Protein AF-A0A3D0XQ65-F1 (afdb_monomer)

Solvent-accessible surface area (backbone atoms only — not comparable to full-atom values): 2797 Å² total; per-residue (Å²): 139,77,96,81,88,86,86,87,79,60,66,46,56,51,50,21,59,76,68,71,48,96,50,52,57,82,66,36,97,72,57,79,50,101,91,35,87,7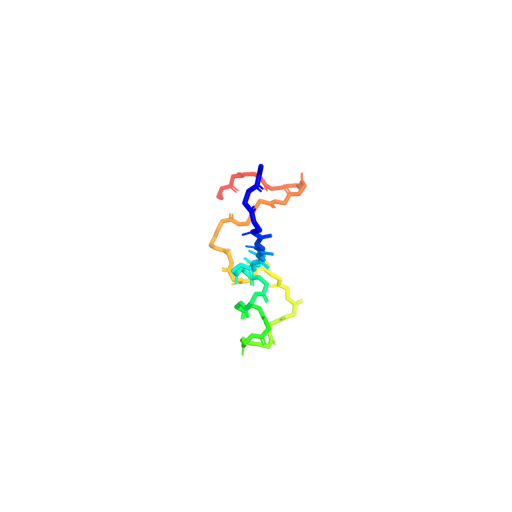0,129

Radius of gyration: 14.89 Å; Cα contacts (8 Å, |Δi|>4): 20; chains: 1; bounding box: 27×24×44 Å

Structure (mmCIF, N/CA/C/O backbone):
data_AF-A0A3D0XQ65-F1
#
_entry.id   AF-A0A3D0XQ65-F1
#
loop_
_atom_site.group_PDB
_atom_site.id
_atom_site.type_symbol
_atom_site.label_atom_id
_atom_site.label_alt_id
_atom_site.label_comp_id
_atom_site.label_asym_id
_atom_site.label_entity_id
_atom_site.label_seq_id
_atom_site.pdbx_PDB_ins_code
_atom_site.Cartn_x
_atom_site.Cartn_y
_atom_site.Cartn_z
_atom_site.occupancy
_atom_site.B_iso_or_equiv
_atom_site.auth_seq_id
_atom_site.auth_comp_id
_atom_site.auth_asym_id
_atom_site.auth_atom_id
_atom_site.pdbx_PDB_model_num
ATOM 1 N N . SER A 1 1 ? 15.614 6.402 -29.198 1.00 72.12 1 SER A N 1
ATOM 2 C CA . SER A 1 1 ? 14.874 5.841 -28.049 1.00 72.12 1 SER A CA 1
ATOM 3 C C . SER A 1 1 ? 14.405 4.443 -28.421 1.00 72.12 1 SER A C 1
ATOM 5 O O . SER A 1 1 ? 14.017 4.236 -29.562 1.00 72.12 1 SER A O 1
ATOM 7 N N . VAL A 1 2 ? 14.536 3.473 -27.515 1.00 81.75 2 VAL A N 1
ATOM 8 C CA . VAL A 1 2 ? 14.176 2.055 -27.740 1.00 81.75 2 VAL A CA 1
ATOM 9 C C . VAL A 1 2 ? 12.735 1.830 -27.253 1.00 81.75 2 VAL A C 1
ATOM 11 O O . VAL A 1 2 ? 12.353 2.504 -26.294 1.00 81.75 2 VAL A O 1
ATOM 14 N N . PRO A 1 3 ? 11.927 0.934 -27.861 1.00 93.00 3 PRO A N 1
ATOM 15 C CA . PRO A 1 3 ? 10.591 0.633 -27.351 1.00 93.00 3 PRO A CA 1
ATOM 16 C C . PRO A 1 3 ? 10.655 0.157 -25.895 1.00 93.00 3 PRO A C 1
ATOM 18 O O . PRO A 1 3 ? 11.367 -0.796 -25.585 1.00 93.00 3 PRO A O 1
ATOM 21 N N . HIS A 1 4 ? 9.913 0.817 -25.006 1.00 93.88 4 HIS A N 1
ATOM 22 C CA . HIS A 1 4 ? 9.807 0.451 -23.595 1.00 93.88 4 HIS A CA 1
ATOM 23 C C . HIS A 1 4 ? 8.364 0.595 -23.102 1.00 93.88 4 HIS A C 1
ATOM 25 O O . HIS A 1 4 ? 7.622 1.465 -23.560 1.00 93.88 4 HIS A O 1
ATOM 31 N N . ALA A 1 5 ? 7.986 -0.226 -22.125 1.00 93.94 5 ALA A N 1
ATOM 32 C CA . ALA A 1 5 ? 6.718 -0.146 -21.405 1.00 93.94 5 ALA A CA 1
ATOM 33 C C . ALA A 1 5 ? 6.964 -0.355 -19.904 1.00 93.94 5 ALA A C 1
ATOM 35 O O . ALA A 1 5 ? 7.979 -0.931 -19.514 1.00 93.94 5 ALA A O 1
ATOM 36 N N . GLY A 1 6 ? 6.041 0.110 -19.064 1.00 96.06 6 GLY A N 1
ATOM 37 C CA . GLY A 1 6 ? 6.117 -0.045 -17.615 1.00 96.06 6 GLY A CA 1
ATOM 38 C C . GLY A 1 6 ? 4.736 0.009 -16.975 1.00 96.06 6 GLY A C 1
ATOM 39 O O . GLY A 1 6 ? 3.792 0.536 -17.563 1.00 96.06 6 GLY A O 1
AT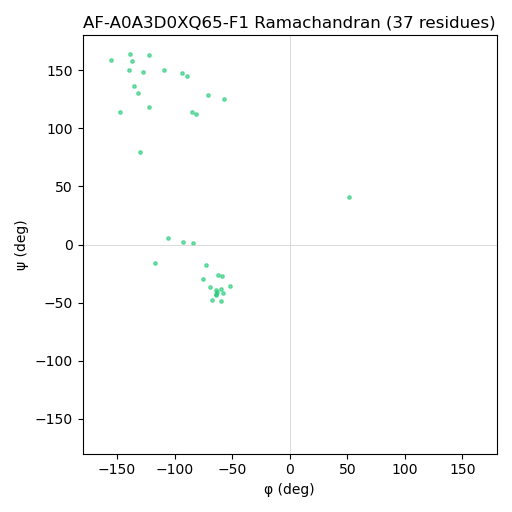OM 40 N N . PHE A 1 7 ? 4.627 -0.543 -15.77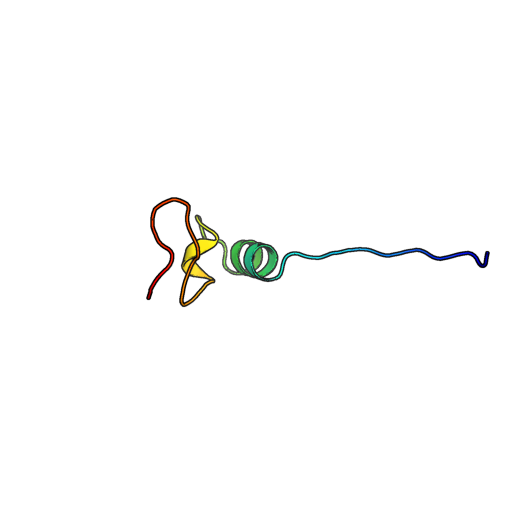1 1.00 97.00 7 PHE A N 1
ATOM 41 C CA . PHE A 1 7 ? 3.431 -0.452 -14.940 1.00 97.00 7 PHE A CA 1
ATOM 42 C C . PHE A 1 7 ? 3.825 -0.217 -13.479 1.00 97.00 7 PHE A C 1
ATOM 44 O O . PHE A 1 7 ? 4.977 -0.423 -13.095 1.00 97.00 7 PHE A O 1
ATOM 51 N N . GLY A 1 8 ? 2.860 0.218 -12.673 1.00 96.88 8 GLY A N 1
ATOM 52 C CA . GLY A 1 8 ? 3.005 0.372 -11.230 1.00 96.88 8 GLY A CA 1
ATOM 53 C C . GLY A 1 8 ? 1.880 -0.345 -10.496 1.00 96.88 8 GLY A C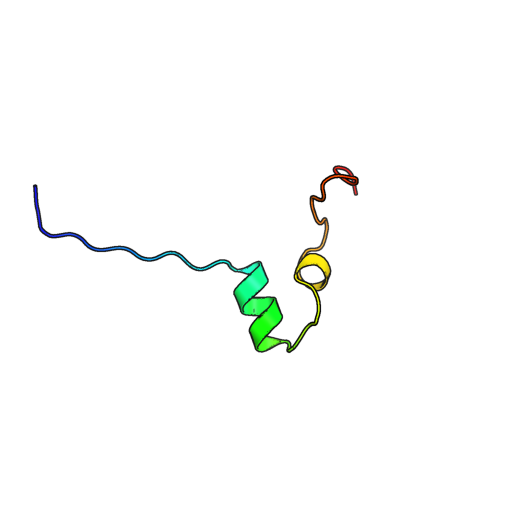 1
ATOM 54 O O . GLY A 1 8 ? 0.761 -0.435 -11.000 1.00 96.88 8 GLY A O 1
ATOM 55 N N . LEU A 1 9 ? 2.184 -0.840 -9.300 1.00 96.81 9 LEU A N 1
ATOM 56 C CA . LEU A 1 9 ? 1.227 -1.467 -8.397 1.00 96.81 9 LEU A CA 1
ATOM 57 C C . LEU A 1 9 ? 1.404 -0.868 -7.001 1.00 96.81 9 LEU A C 1
ATOM 59 O O . LEU A 1 9 ? 2.520 -0.806 -6.490 1.00 96.81 9 LEU A O 1
ATOM 63 N N . GLY A 1 10 ? 0.306 -0.434 -6.385 1.00 96.88 10 GLY A N 1
ATOM 64 C CA . GLY A 1 10 ? 0.312 -0.011 -4.986 1.00 96.88 10 GLY A CA 1
ATOM 65 C C . GLY A 1 10 ? 0.231 -1.230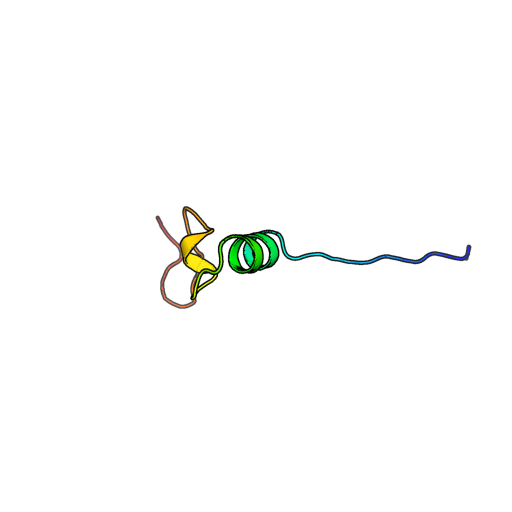 -4.076 1.00 96.88 10 GLY A C 1
ATOM 66 O O . GLY A 1 10 ? -0.805 -1.895 -4.060 1.00 96.88 10 GLY A O 1
ATOM 67 N N . LEU A 1 11 ? 1.298 -1.516 -3.330 1.00 96.81 11 LEU A N 1
ATOM 68 C CA . LEU A 1 11 ? 1.405 -2.706 -2.483 1.00 96.81 11 LEU A CA 1
ATOM 69 C C . LEU A 1 11 ? 0.297 -2.749 -1.427 1.00 96.81 11 LEU A C 1
ATOM 71 O O . LEU A 1 11 ? -0.400 -3.747 -1.293 1.00 96.81 11 LEU A O 1
ATOM 75 N N . GLU A 1 12 ? 0.088 -1.647 -0.720 1.00 97.75 12 GLU A N 1
ATOM 76 C CA . GLU A 1 12 ? -0.889 -1.541 0.360 1.00 97.75 12 GLU A CA 1
ATOM 77 C C . GLU A 1 12 ? -2.315 -1.723 -0.178 1.00 97.75 12 GLU A C 1
ATOM 79 O O . GLU A 1 12 ? -3.133 -2.426 0.409 1.00 97.75 12 GLU A O 1
ATOM 84 N N . ARG A 1 13 ? -2.605 -1.172 -1.367 1.00 96.81 13 ARG A N 1
ATOM 85 C CA . ARG A 1 13 ? -3.902 -1.355 -2.045 1.00 96.81 13 ARG A CA 1
ATOM 86 C C . ARG A 1 13 ? -4.103 -2.783 -2.546 1.00 96.81 13 ARG A C 1
ATOM 88 O O . ARG A 1 13 ? -5.216 -3.291 -2.474 1.00 96.81 13 ARG A O 1
ATOM 95 N N . PHE A 1 14 ? -3.043 -3.427 -3.027 1.00 97.81 14 PHE A N 1
ATOM 96 C CA . PHE A 1 14 ? -3.080 -4.831 -3.425 1.00 97.81 14 PHE A CA 1
ATOM 97 C C . PHE A 1 14 ? -3.366 -5.745 -2.227 1.00 97.81 14 PHE A C 1
ATOM 99 O O . PHE A 1 14 ? -4.223 -6.620 -2.318 1.00 97.81 14 PHE A O 1
ATOM 106 N N . LEU A 1 15 ? -2.723 -5.486 -1.085 1.00 97.50 15 LEU A N 1
ATOM 107 C CA . LEU A 1 15 ? -2.991 -6.204 0.161 1.00 97.50 15 LEU A CA 1
ATOM 108 C C . LEU A 1 15 ? -4.414 -5.963 0.666 1.00 97.50 15 LEU A C 1
ATOM 110 O O . LEU A 1 15 ? -5.083 -6.911 1.056 1.00 97.50 15 LEU A O 1
ATOM 114 N N . THR A 1 16 ? -4.895 -4.719 0.610 1.00 97.81 16 THR A N 1
ATOM 115 C CA . THR A 1 16 ? -6.271 -4.367 1.004 1.00 97.81 16 THR A CA 1
ATOM 116 C C . THR A 1 16 ? -7.289 -5.167 0.188 1.00 97.81 16 THR A C 1
ATOM 118 O O . THR A 1 16 ? -8.246 -5.697 0.740 1.00 97.81 16 THR A O 1
ATOM 121 N N . TRP A 1 17 ? -7.051 -5.314 -1.120 1.00 97.38 17 TRP A N 1
ATOM 122 C CA . TRP A 1 17 ? -7.908 -6.103 -2.003 1.00 97.38 17 TRP A CA 1
ATOM 123 C C . TRP A 1 17 ? -7.862 -7.606 -1.695 1.00 97.38 17 TRP A C 1
ATOM 125 O O . TRP A 1 17 ? -8.920 -8.218 -1.568 1.00 97.38 17 TRP A O 1
ATOM 135 N N . ILE A 1 18 ? -6.670 -8.200 -1.542 1.00 97.81 18 ILE A N 1
ATOM 136 C CA . ILE A 1 18 ? -6.540 -9.640 -1.240 1.00 97.81 18 ILE A CA 1
ATOM 137 C C . ILE A 1 18 ? -7.157 -9.986 0.113 1.00 97.81 18 ILE A C 1
ATOM 139 O O . ILE A 1 18 ? -7.809 -11.019 0.242 1.00 97.81 18 ILE A O 1
ATOM 143 N N . ASN A 1 19 ? -6.955 -9.127 1.110 1.00 97.31 19 ASN A N 1
ATOM 144 C CA . ASN A 1 19 ? -7.445 -9.353 2.465 1.00 97.31 19 ASN A CA 1
ATOM 145 C C . ASN A 1 19 ? -8.905 -8.910 2.658 1.00 97.31 19 ASN A C 1
ATOM 147 O O . ASN A 1 19 ? -9.418 -9.049 3.762 1.00 97.31 19 ASN A O 1
ATOM 151 N N . ALA A 1 20 ? -9.567 -8.405 1.606 1.00 96.94 20 ALA A N 1
ATOM 152 C CA . ALA A 1 20 ? -10.939 -7.890 1.639 1.00 96.94 20 ALA A CA 1
ATOM 153 C C . ALA A 1 20 ? -11.178 -6.854 2.754 1.00 96.94 20 ALA A C 1
ATOM 155 O O . ALA A 1 20 ? -12.207 -6.861 3.424 1.00 96.94 20 ALA A O 1
ATOM 156 N N . GLU A 1 21 ? -10.201 -5.975 2.947 1.00 97.38 21 GLU A N 1
ATOM 157 C CA . GLU A 1 21 ? -10.206 -4.978 4.008 1.00 97.38 21 GLU A CA 1
ATOM 158 C C . GLU A 1 21 ? -10.880 -3.679 3.544 1.00 97.38 21 GLU A C 1
ATOM 160 O O . GLU A 1 21 ? -10.731 -3.268 2.390 1.00 97.38 21 GLU A O 1
ATOM 165 N N . ASP A 1 22 ? -11.593 -2.997 4.441 1.00 96.69 22 ASP A N 1
ATOM 166 C CA . ASP A 1 22 ? -12.368 -1.803 4.080 1.00 96.69 22 ASP A CA 1
ATOM 167 C C . ASP A 1 22 ? -11.471 -0.573 3.868 1.00 96.69 22 ASP A C 1
ATOM 169 O O . ASP A 1 22 ? -11.790 0.327 3.084 1.00 96.69 22 ASP A O 1
ATOM 173 N N . HIS A 1 23 ? -10.331 -0.502 4.568 1.00 95.50 23 HIS A N 1
ATOM 174 C CA . HIS A 1 23 ? -9.432 0.648 4.506 1.00 95.50 23 HIS A CA 1
ATOM 175 C C . HIS A 1 23 ? -7.955 0.260 4.386 1.00 95.50 23 HIS A C 1
ATOM 177 O O . HIS A 1 23 ? -7.418 -0.515 5.166 1.00 95.50 23 HIS A O 1
ATOM 183 N N . VAL A 1 24 ? -7.229 0.955 3.501 1.00 96.19 24 VAL A N 1
ATOM 184 C CA . VAL A 1 24 ? -5.789 0.716 3.264 1.00 96.19 24 VAL A CA 1
ATOM 185 C C . VAL A 1 24 ? -4.906 0.885 4.504 1.00 96.19 24 VAL A C 1
ATOM 187 O O . VAL A 1 24 ? -3.866 0.242 4.615 1.00 96.19 24 VAL A O 1
ATOM 190 N N . ARG A 1 25 ? -5.324 1.721 5.461 1.00 94.62 25 ARG A N 1
ATOM 191 C CA . ARG A 1 25 ? -4.584 1.977 6.707 1.00 94.62 25 ARG A CA 1
ATOM 192 C C . ARG A 1 25 ? -4.422 0.731 7.577 1.00 94.62 25 ARG A C 1
ATOM 194 O O . ARG A 1 25 ? -3.434 0.660 8.292 1.00 94.62 25 ARG A O 1
ATOM 201 N N . GLU A 1 26 ? -5.328 -0.238 7.474 1.00 95.38 26 GLU A N 1
ATOM 202 C CA . GLU A 1 26 ? -5.255 -1.483 8.248 1.00 95.38 26 GLU A CA 1
ATOM 203 C C . GLU A 1 26 ? -4.132 -2.403 7.737 1.00 95.38 26 GLU A C 1
ATOM 205 O O . GLU A 1 26 ? -3.647 -3.275 8.450 1.00 95.38 26 GLU A O 1
ATOM 210 N N . THR A 1 27 ? -3.648 -2.166 6.511 1.00 96.50 27 THR A N 1
ATOM 211 C CA . THR A 1 27 ? -2.503 -2.887 5.929 1.00 96.50 27 THR A CA 1
ATOM 212 C C . THR A 1 27 ? -1.160 -2.183 6.156 1.00 96.50 27 THR A C 1
ATOM 214 O O . THR A 1 27 ? -0.127 -2.659 5.685 1.00 96.50 27 THR A O 1
ATOM 217 N N . ILE A 1 28 ? -1.146 -1.049 6.874 1.00 96.31 28 ILE A N 1
ATOM 218 C CA . ILE A 1 28 ? 0.039 -0.205 7.077 1.00 96.31 28 ILE A CA 1
ATOM 219 C C . ILE A 1 28 ? 0.321 -0.067 8.578 1.00 96.31 28 ILE A C 1
ATOM 221 O O . ILE A 1 28 ? -0.478 0.547 9.279 1.00 96.31 28 ILE A O 1
ATOM 225 N N . PRO A 1 29 ? 1.483 -0.522 9.086 1.00 93.88 29 PRO A N 1
ATOM 226 C CA . PRO A 1 29 ? 1.791 -0.443 10.518 1.00 93.88 29 PRO A CA 1
ATOM 227 C C . PRO A 1 29 ? 1.808 0.985 11.089 1.00 93.88 29 PRO A C 1
ATOM 229 O O . PRO A 1 29 ? 1.348 1.223 12.202 1.00 93.88 29 PRO A O 1
ATOM 232 N N . PHE A 1 30 ? 2.321 1.949 10.319 1.00 95.12 30 PHE A N 1
ATOM 233 C CA . PHE A 1 30 ? 2.392 3.365 10.697 1.00 95.12 30 PHE A CA 1
ATOM 234 C C . PHE A 1 30 ? 1.826 4.227 9.559 1.00 95.12 30 PHE A C 1
ATOM 236 O O . PHE A 1 30 ? 2.584 4.738 8.726 1.00 95.12 30 PHE A O 1
ATOM 243 N N . PRO A 1 31 ? 0.489 4.344 9.449 1.00 94.12 31 PRO A N 1
ATOM 2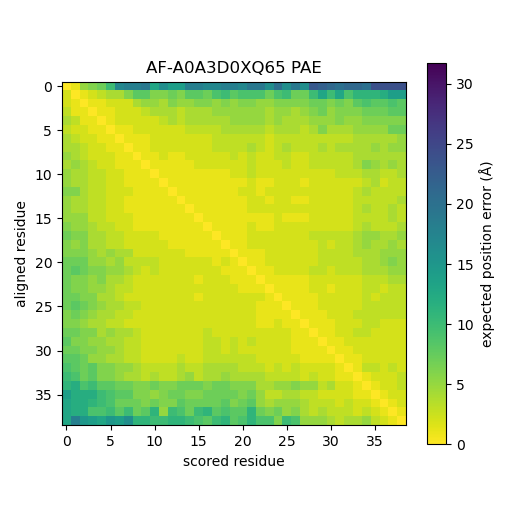44 C CA . PRO A 1 31 ? -0.141 5.018 8.325 1.00 94.12 31 PRO A CA 1
ATOM 245 C C . PRO A 1 31 ? 0.090 6.527 8.407 1.00 94.12 31 PRO A C 1
ATOM 247 O O . PRO A 1 31 ? -0.213 7.167 9.415 1.00 94.12 31 PRO A O 1
ATOM 250 N N . ARG A 1 32 ? 0.583 7.110 7.311 1.00 94.06 32 ARG A N 1
ATOM 251 C CA . ARG A 1 32 ? 0.684 8.564 7.156 1.00 94.06 32 ARG A CA 1
ATOM 252 C C . ARG A 1 32 ? -0.640 9.107 6.638 1.00 94.06 32 ARG A C 1
ATOM 254 O O . ARG A 1 32 ? -1.036 8.810 5.514 1.00 94.06 32 ARG A O 1
ATOM 261 N N . LEU A 1 33 ? -1.316 9.892 7.468 1.00 94.12 33 LEU A N 1
ATOM 262 C CA . LEU A 1 33 ? -2.603 10.517 7.174 1.00 94.12 33 LEU A CA 1
ATOM 263 C C . LEU A 1 33 ? -2.477 12.036 7.325 1.00 94.12 33 LEU A C 1
ATOM 265 O O . LEU A 1 33 ? -1.566 12.518 7.994 1.00 94.12 33 LEU A O 1
ATOM 269 N N . LEU A 1 34 ? -3.429 12.794 6.772 1.00 93.69 34 LEU A N 1
ATOM 270 C CA . LEU A 1 34 ? -3.442 14.263 6.875 1.00 93.69 34 LEU A CA 1
ATOM 271 C C . LEU A 1 34 ? -3.304 14.756 8.330 1.00 93.69 34 LEU A C 1
ATOM 273 O O . LEU A 1 34 ? -2.623 15.741 8.587 1.00 93.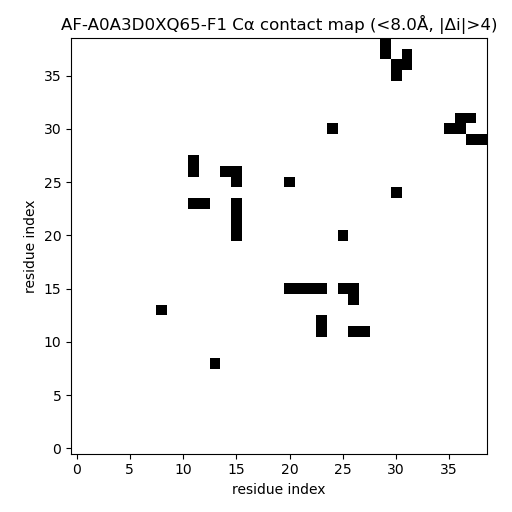69 34 LEU A O 1
ATOM 277 N N . ASN A 1 35 ? -3.898 14.018 9.274 1.00 93.69 35 ASN A N 1
ATOM 278 C CA . ASN A 1 35 ? -3.936 14.367 10.696 1.00 93.69 35 ASN A CA 1
ATOM 279 C C . ASN A 1 35 ? -2.997 13.508 11.572 1.00 93.69 35 ASN A C 1
ATOM 281 O O . ASN A 1 35 ? -3.058 13.608 12.794 1.00 93.69 35 ASN A O 1
ATOM 285 N N . ARG A 1 36 ? -2.163 12.628 10.992 1.00 89.25 36 ARG A N 1
ATOM 286 C CA . ARG A 1 36 ? -1.262 11.728 11.741 1.00 89.25 36 ARG A CA 1
ATOM 287 C C . ARG A 1 36 ? 0.023 11.473 10.957 1.00 89.25 36 ARG A C 1
ATOM 289 O O . ARG A 1 36 ? -0.016 10.823 9.914 1.00 89.25 36 ARG A O 1
ATOM 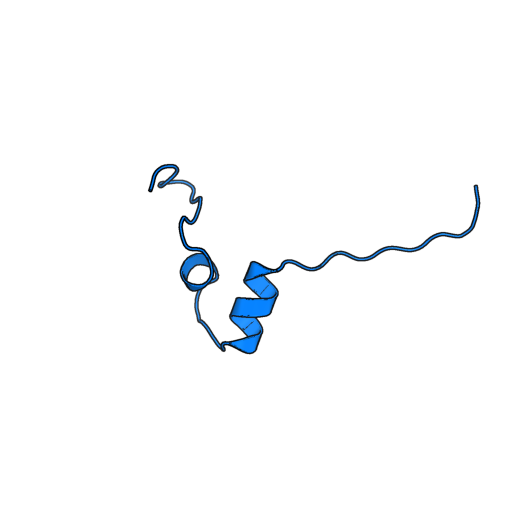296 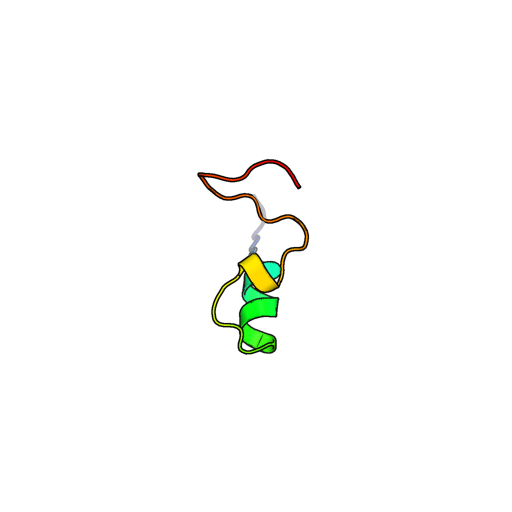N N . ILE A 1 37 ? 1.154 11.947 11.487 1.00 92.25 37 ILE A N 1
ATOM 297 C CA . ILE A 1 37 ? 2.484 11.742 10.876 1.00 92.25 37 ILE A CA 1
ATOM 298 C C . ILE A 1 37 ? 3.439 10.921 11.752 1.00 92.25 37 ILE A C 1
ATOM 300 O O . ILE A 1 37 ? 4.451 10.441 11.246 1.00 92.25 37 ILE A O 1
ATOM 304 N N . TYR A 1 38 ? 3.128 10.773 13.041 1.00 90.00 38 TYR A N 1
ATOM 305 C CA . TYR A 1 38 ? 3.941 10.042 14.010 1.00 90.00 38 TYR A CA 1
ATOM 306 C C . TYR A 1 38 ? 3.248 8.732 14.425 1.00 90.00 38 TYR A C 1
ATOM 308 O O . TYR A 1 38 ? 2.009 8.673 14.377 1.00 90.00 38 TYR A O 1
ATOM 316 N N . PRO A 1 39 ? 4.033 7.694 14.782 1.00 81.44 39 PRO A N 1
ATOM 317 C CA . PRO A 1 39 ? 3.529 6.476 15.409 1.00 81.44 39 PRO A CA 1
ATOM 318 C C . PRO A 1 39 ? 2.617 6.772 16.597 1.00 81.44 39 PRO A C 1
ATOM 320 O O . PRO A 1 39 ? 3.010 7.597 17.450 1.00 81.44 39 PRO A O 1
#

Sequence (39 aa):
SVPHAGFGLGLERFLTWINAEDHVRETIPFPRLLNRIYP

pLDDT: mean 94.17, std 5.12, range [72.12, 97.81]

Mean predicted aligned error: 3.74 Å

Foldseek 3Di:
DDDDDDDDDDPLVVVCVVVVHPDSVVSPPQDDDPPGDDD

Secondary structure (DSSP, 8-state):
----------HHHHHHHHTT-S-GGGG-SS--BTTB---